Protein AF-A0A2I0P1V4-F1 (afdb_monomer_lite)

Secondary structure (DSSP, 8-state):
-EE---HHHHHSSHHHHHHHTTTTTTPEEEEEHHHHHHHHHHHHTT-HHHHHHHHHHHHHHHHHHTTSSEEEEESPPPP--

Foldseek 3Di:
DEDADDLVVLQPLVVVVCLVVVVQFAYEYEAELQSLLVLVVCVVVVHVSSVSSVVSVVSVVVCVVVNRYHYHYDDDNDDPD

Radius of gyration: 12.59 Å; chains: 1; bounding box: 33×20×35 Å

Sequence (81 aa):
MKLVPDTSVVIDGRITTLIDTGEYNGAQIIIPEAVVAELEAQANQGREIGFSGLTELQELCKLAEKGIISIEFFGERPTLE

Structure (mmCIF, N/CA/C/O backbone):
data_AF-A0A2I0P1V4-F1
#
_entry.id   AF-A0A2I0P1V4-F1
#
loop_
_atom_site.group_PDB
_atom_site.id
_atom_site.type_symbol
_atom_site.label_atom_id
_atom_site.label_alt_id
_atom_site.label_comp_id
_atom_site.label_asym_id
_atom_site.label_entity_id
_atom_site.label_seq_id
_atom_site.pdbx_PDB_ins_code
_atom_site.Cartn_x
_atom_site.Cartn_y
_atom_site.Cartn_z
_atom_site.occupancy
_atom_site.B_iso_or_equiv
_atom_site.auth_seq_id
_atom_site.auth_comp_id
_atom_site.auth_asym_id
_atom_site.auth_atom_i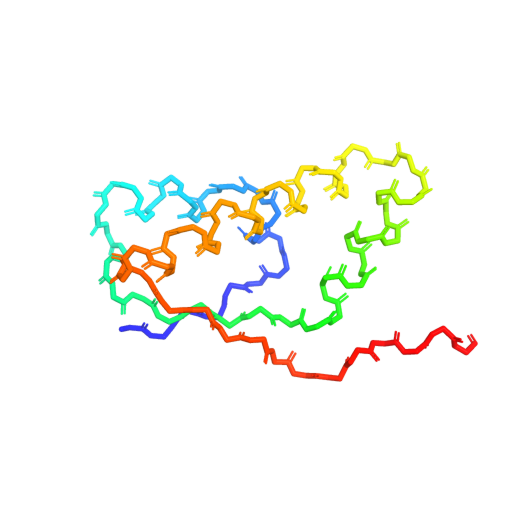d
_atom_site.pdbx_PDB_model_num
ATOM 1 N N . MET A 1 1 ? -18.415 -2.061 2.382 1.00 55.84 1 MET A N 1
ATOM 2 C CA . MET A 1 1 ? -18.538 -1.140 1.225 1.00 55.84 1 MET A CA 1
ATOM 3 C C . MET A 1 1 ? -17.345 -1.406 0.316 1.00 55.84 1 MET A C 1
ATOM 5 O O . MET A 1 1 ? -16.262 -1.600 0.856 1.00 55.84 1 MET A O 1
ATOM 9 N N . LYS A 1 2 ? -17.516 -1.524 -1.007 1.00 55.75 2 LYS A N 1
ATOM 10 C CA . LYS A 1 2 ? -16.380 -1.758 -1.919 1.00 55.75 2 LYS A CA 1
ATOM 11 C C . LYS A 1 2 ? -15.939 -0.424 -2.502 1.00 55.75 2 LYS A C 1
ATOM 13 O O . LYS A 1 2 ? -16.747 0.235 -3.151 1.00 55.75 2 LYS A O 1
ATOM 18 N N . LEU A 1 3 ? -14.700 -0.036 -2.228 1.00 62.59 3 LEU A N 1
ATOM 19 C CA . LEU A 1 3 ? -14.083 1.163 -2.769 1.00 62.59 3 LEU A CA 1
ATOM 20 C C . LEU A 1 3 ? -13.024 0.711 -3.773 1.00 62.59 3 LEU A C 1
ATOM 22 O O . LEU A 1 3 ? -12.078 0.011 -3.417 1.00 62.59 3 LEU A O 1
ATOM 26 N N . VAL A 1 4 ? -13.190 1.099 -5.031 1.00 59.03 4 VAL A N 1
ATOM 27 C CA . VAL A 1 4 ? -12.123 0.991 -6.027 1.00 59.03 4 VAL A CA 1
ATOM 28 C C . VAL A 1 4 ? -11.564 2.398 -6.168 1.00 59.03 4 VAL A C 1
ATOM 30 O O . VAL A 1 4 ? -12.123 3.182 -6.933 1.00 59.03 4 VAL A O 1
ATOM 33 N N . PRO A 1 5 ? -10.581 2.793 -5.345 1.00 59.19 5 PRO A N 1
ATOM 34 C CA . PRO A 1 5 ? -9.968 4.093 -5.517 1.00 59.19 5 PRO A CA 1
ATOM 35 C C . PRO A 1 5 ? -9.200 4.125 -6.837 1.00 59.19 5 PRO A C 1
ATOM 37 O O . PRO A 1 5 ? -8.409 3.228 -7.126 1.00 59.19 5 PRO A O 1
ATOM 40 N N . ASP A 1 6 ? -9.420 5.172 -7.628 1.00 56.06 6 ASP A N 1
ATOM 41 C CA . ASP A 1 6 ? -8.541 5.493 -8.747 1.00 56.06 6 ASP A CA 1
ATOM 42 C C . ASP A 1 6 ? -7.097 5.680 -8.253 1.00 56.06 6 ASP A C 1
ATOM 44 O O . ASP A 1 6 ? -6.856 6.072 -7.106 1.00 56.06 6 ASP A O 1
ATOM 48 N N . THR A 1 7 ? -6.134 5.434 -9.145 1.00 52.09 7 THR A N 1
ATOM 49 C CA . THR A 1 7 ? -4.683 5.642 -8.963 1.00 52.09 7 THR A CA 1
ATOM 50 C C . THR A 1 7 ? -4.363 6.888 -8.146 1.00 52.09 7 THR A C 1
ATOM 52 O O . THR A 1 7 ? -3.584 6.837 -7.201 1.00 52.09 7 THR A O 1
ATOM 55 N N . SER A 1 8 ? -5.010 8.006 -8.466 1.00 51.03 8 SER A N 1
ATOM 56 C CA . SER A 1 8 ? -4.794 9.305 -7.825 1.00 51.03 8 SER A CA 1
ATOM 57 C C . SER A 1 8 ? -5.150 9.321 -6.336 1.00 51.03 8 SER A C 1
ATOM 59 O O . SER A 1 8 ? -4.537 10.047 -5.566 1.00 51.03 8 SER A O 1
ATOM 61 N N . VAL A 1 9 ? -6.137 8.528 -5.916 1.00 55.88 9 VAL A N 1
ATOM 62 C CA . VAL A 1 9 ? -6.676 8.556 -4.549 1.00 55.88 9 VAL A CA 1
ATOM 63 C C . VAL A 1 9 ? -5.816 7.718 -3.590 1.00 55.88 9 VAL A C 1
ATOM 65 O O . VAL A 1 9 ? -5.754 8.026 -2.402 1.00 55.88 9 VAL A O 1
ATOM 68 N N . VAL A 1 10 ? -5.108 6.704 -4.105 1.00 58.47 10 VAL A N 1
ATOM 69 C CA . VAL A 1 10 ? -4.080 5.954 -3.355 1.00 58.47 10 VAL A CA 1
ATOM 70 C C . VAL A 1 10 ? -2.829 6.814 -3.129 1.00 58.47 10 VAL A C 1
ATOM 72 O O . VAL A 1 10 ? -2.179 6.685 -2.099 1.00 58.47 10 VAL A O 1
ATOM 75 N N . ILE A 1 11 ? -2.520 7.712 -4.070 1.00 53.91 11 ILE A N 1
ATOM 76 C CA . ILE A 1 11 ? -1.314 8.557 -4.061 1.00 53.91 11 ILE A CA 1
ATOM 77 C C . ILE A 1 11 ? -1.469 9.802 -3.172 1.00 53.91 11 ILE A C 1
ATOM 79 O O . ILE A 1 11 ? -0.474 10.320 -2.685 1.00 53.91 11 ILE A O 1
ATOM 83 N N . ASP A 1 12 ? -2.691 10.303 -2.969 1.00 56.66 12 ASP A N 1
ATOM 84 C CA . ASP A 1 12 ? -2.924 11.580 -2.270 1.00 56.66 12 ASP A CA 1
ATOM 85 C C . ASP A 1 12 ? -3.024 11.442 -0.735 1.00 56.66 12 ASP A C 1
ATOM 87 O O . ASP A 1 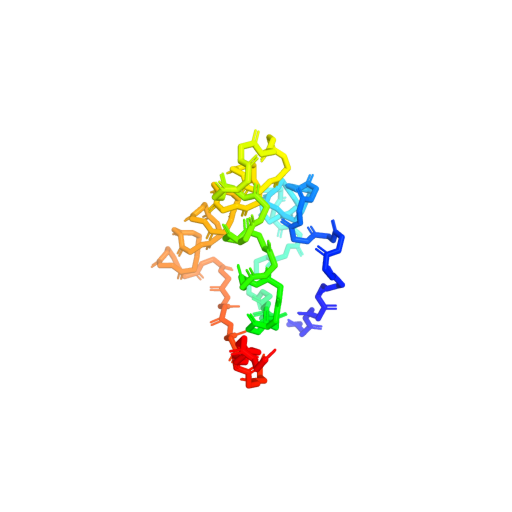12 ? -3.309 12.426 -0.055 1.00 56.66 12 ASP A O 1
ATOM 91 N N . GLY A 1 13 ? -2.915 10.234 -0.167 1.00 58.50 13 GLY A N 1
ATOM 92 C CA . GLY A 1 13 ? -3.007 9.998 1.287 1.00 58.50 13 GLY A CA 1
ATOM 93 C C . GLY A 1 13 ? -4.357 10.319 1.939 1.00 58.50 13 GLY A C 1
ATOM 94 O O . GLY A 1 13 ? -4.593 9.997 3.106 1.00 58.50 13 GLY A O 1
ATOM 95 N N . ARG A 1 14 ? -5.300 10.894 1.184 1.00 63.28 14 ARG A N 1
ATOM 96 C CA . ARG A 1 14 ? -6.644 11.242 1.662 1.00 63.28 14 ARG A CA 1
ATOM 97 C C . ARG A 1 14 ? -7.427 10.030 2.130 1.00 63.28 14 ARG A C 1
ATOM 99 O O . ARG A 1 14 ? -8.186 10.152 3.084 1.00 63.28 14 ARG A O 1
ATOM 106 N N . ILE A 1 15 ? -7.244 8.872 1.492 1.00 64.56 15 ILE A N 1
ATOM 107 C CA . ILE A 1 15 ? -7.903 7.629 1.916 1.00 64.56 15 ILE A CA 1
ATOM 108 C C . ILE A 1 15 ? -7.470 7.266 3.330 1.00 64.56 15 ILE A C 1
ATOM 110 O O . ILE A 1 15 ? -8.313 6.942 4.156 1.00 64.56 15 ILE A O 1
ATOM 114 N N . THR A 1 16 ? -6.179 7.371 3.631 1.00 63.59 16 THR A N 1
ATOM 115 C CA . THR A 1 16 ? -5.618 7.043 4.941 1.00 63.59 16 THR A CA 1
ATOM 116 C C . THR A 1 16 ? -6.233 7.926 6.027 1.00 63.59 16 THR A C 1
ATOM 118 O O . THR A 1 16 ? -6.700 7.411 7.040 1.00 63.59 16 THR A O 1
ATOM 121 N N . THR A 1 17 ? -6.342 9.239 5.781 1.00 65.25 17 THR A N 1
ATOM 122 C CA . THR A 1 17 ? -7.015 10.172 6.703 1.00 65.25 17 THR A CA 1
ATOM 123 C C . THR A 1 17 ? -8.513 9.890 6.838 1.00 65.25 17 THR A C 1
ATOM 125 O O . THR A 1 17 ? -9.042 9.943 7.942 1.00 65.25 17 THR A O 1
ATOM 128 N N . LEU A 1 18 ? -9.203 9.555 5.744 1.00 64.94 18 LEU A N 1
ATOM 129 C CA . LEU A 1 18 ? -10.637 9.237 5.752 1.00 64.94 18 LEU A CA 1
ATOM 130 C C . LEU A 1 18 ? -10.954 7.898 6.451 1.00 64.94 18 LEU A C 1
ATOM 132 O O . LEU A 1 18 ? -12.031 7.723 7.024 1.00 64.94 18 LEU A O 1
ATOM 136 N N . ILE A 1 19 ? -10.030 6.936 6.408 1.00 65.94 19 ILE A N 1
ATOM 137 C CA . ILE A 1 19 ? -10.128 5.690 7.178 1.00 65.94 19 ILE A CA 1
ATOM 138 C C . ILE A 1 19 ? -9.907 5.974 8.664 1.00 65.94 19 ILE A C 1
ATOM 140 O O . ILE A 1 19 ? -10.646 5.440 9.493 1.00 65.94 19 ILE A O 1
ATOM 144 N N . ASP A 1 20 ? -8.927 6.818 8.995 1.00 63.31 20 ASP A N 1
ATOM 145 C CA . ASP A 1 20 ? -8.608 7.194 10.376 1.00 63.31 20 ASP A CA 1
ATOM 146 C C . ASP A 1 20 ? -9.768 7.946 11.053 1.00 63.31 20 ASP A C 1
ATOM 148 O O . ASP A 1 20 ? -10.100 7.667 12.204 1.00 63.31 20 ASP A O 1
ATOM 152 N N . THR A 1 21 ? -10.497 8.792 10.311 1.00 64.06 21 THR A N 1
ATOM 153 C CA . THR A 1 21 ? -11.728 9.441 10.802 1.00 64.06 21 THR A CA 1
ATOM 154 C C . THR A 1 21 ? -12.912 8.482 10.986 1.00 64.06 21 THR A C 1
ATOM 156 O O . THR A 1 21 ? -13.960 8.892 11.488 1.00 64.06 21 THR A O 1
ATOM 159 N N . GLY A 1 22 ? -12.767 7.201 10.631 1.00 62.34 22 GLY A N 1
ATOM 160 C CA . GLY A 1 22 ? -13.745 6.145 10.897 1.00 62.34 22 GLY A CA 1
ATOM 161 C C . GLY A 1 22 ? -14.831 5.976 9.832 1.00 62.34 22 GLY A C 1
ATOM 162 O O . GLY A 1 22 ? -15.629 5.046 9.935 1.00 62.34 22 GLY A O 1
ATOM 163 N N . GLU A 1 23 ? -14.845 6.808 8.787 1.00 60.03 23 GLU A N 1
ATOM 164 C CA . GLU A 1 23 ? -15.869 6.774 7.729 1.00 60.03 23 GLU A CA 1
ATOM 165 C C . GLU A 1 23 ? -15.773 5.523 6.836 1.00 60.03 23 GLU A C 1
ATOM 167 O O . GLU A 1 23 ? -16.773 5.076 6.274 1.00 60.03 23 GLU A O 1
ATOM 172 N N . TYR A 1 24 ? -14.584 4.918 6.745 1.00 63.41 24 TYR A N 1
ATOM 173 C CA . TYR A 1 24 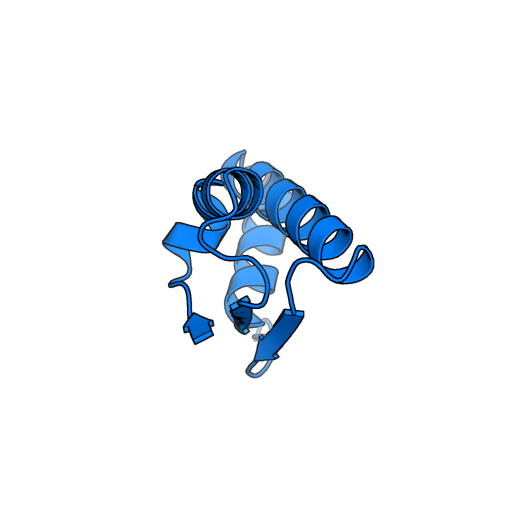? -14.297 3.780 5.861 1.00 63.41 24 TYR A CA 1
ATOM 174 C C . TYR A 1 24 ? -13.893 2.498 6.610 1.00 63.41 24 TYR A C 1
ATOM 176 O O . TYR A 1 24 ? -13.289 1.600 6.021 1.00 63.41 24 TYR A O 1
ATOM 184 N N . ASN A 1 25 ? -14.242 2.371 7.895 1.00 65.69 25 ASN A N 1
ATOM 185 C CA . ASN A 1 25 ? -14.025 1.130 8.650 1.00 65.69 25 ASN A CA 1
ATOM 186 C C . ASN A 1 25 ? -14.779 -0.046 7.987 1.00 65.69 25 ASN A C 1
ATOM 188 O O . ASN A 1 25 ? -15.996 0.001 7.800 1.00 65.69 25 ASN A O 1
ATOM 192 N N . GLY A 1 26 ? -14.056 -1.098 7.600 1.00 68.19 26 GLY A N 1
ATOM 193 C CA . GLY A 1 26 ? -14.584 -2.240 6.846 1.00 68.19 26 GLY A CA 1
ATOM 194 C C . GLY A 1 26 ? -14.720 -2.003 5.335 1.00 68.19 26 GLY A C 1
ATOM 195 O O . GLY A 1 26 ? -15.465 -2.720 4.655 1.00 68.19 26 GLY A O 1
ATOM 196 N N . ALA A 1 27 ? -14.048 -0.988 4.786 1.00 72.25 27 ALA A N 1
ATOM 197 C CA . ALA A 1 27 ? -13.937 -0.817 3.343 1.00 72.25 27 ALA A CA 1
ATOM 198 C C . ALA A 1 27 ? -12.960 -1.839 2.743 1.00 72.25 27 ALA A C 1
ATOM 200 O O . ALA A 1 27 ? -11.878 -2.085 3.279 1.00 72.25 27 ALA A O 1
ATOM 201 N N . GLN A 1 28 ? -13.349 -2.414 1.605 1.00 74.25 28 GLN A N 1
ATOM 202 C CA . GLN A 1 28 ? -12.442 -3.185 0.759 1.00 74.25 28 GLN A CA 1
ATOM 203 C C . GLN A 1 28 ? -11.854 -2.239 -0.286 1.00 74.25 28 GLN A C 1
ATOM 205 O O . GLN A 1 28 ? -12.611 -1.653 -1.060 1.00 74.25 28 GLN A O 1
ATOM 210 N N . ILE A 1 29 ? -10.534 -2.099 -0.268 1.00 76.94 29 ILE A N 1
ATOM 211 C CA . ILE A 1 29 ? -9.715 -1.273 -1.147 1.00 76.94 29 ILE A CA 1
ATOM 212 C C . ILE A 1 29 ? -9.084 -2.183 -2.186 1.00 76.94 29 ILE A C 1
ATOM 214 O O . ILE A 1 29 ? -8.364 -3.116 -1.840 1.00 76.94 29 ILE A O 1
ATOM 218 N N . ILE A 1 30 ? -9.343 -1.896 -3.455 1.00 78.62 30 ILE A N 1
ATOM 219 C CA . ILE A 1 30 ? -8.760 -2.646 -4.562 1.00 78.62 30 ILE A CA 1
ATOM 220 C C . ILE A 1 30 ? -7.670 -1.788 -5.202 1.00 78.62 30 ILE A C 1
ATOM 222 O O . ILE A 1 30 ? -7.966 -0.713 -5.719 1.00 78.62 30 ILE A O 1
ATOM 226 N N . ILE A 1 31 ? -6.423 -2.251 -5.142 1.00 77.62 31 ILE A N 1
ATOM 227 C CA . ILE A 1 31 ? -5.250 -1.542 -5.661 1.00 77.62 31 ILE A CA 1
ATOM 228 C C . ILE A 1 31 ? -4.772 -2.246 -6.930 1.00 77.62 31 ILE A C 1
ATOM 230 O O . ILE A 1 31 ? -4.406 -3.420 -6.864 1.00 77.62 31 ILE A O 1
ATOM 234 N N . PRO A 1 32 ? -4.741 -1.575 -8.091 1.00 81.00 32 PRO A N 1
ATOM 235 C CA . PRO A 1 32 ? -4.234 -2.212 -9.292 1.00 81.00 32 PRO A CA 1
ATOM 236 C C . PRO A 1 32 ? -2.712 -2.438 -9.226 1.00 81.00 32 PRO A C 1
ATOM 238 O O . PRO A 1 32 ? -1.969 -1.517 -8.886 1.00 81.00 32 PRO A O 1
ATOM 241 N N . GLU A 1 33 ? -2.227 -3.620 -9.619 1.00 82.25 33 GLU A N 1
ATOM 242 C CA . GLU A 1 33 ? -0.782 -3.948 -9.675 1.00 82.25 33 GLU A CA 1
ATOM 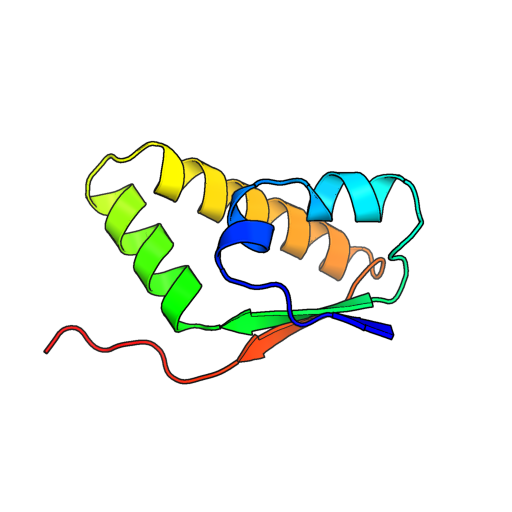243 C C . GLU A 1 33 ? 0.004 -2.971 -10.573 1.00 82.25 33 GLU A C 1
ATOM 245 O O . GLU A 1 33 ? 1.159 -2.642 -10.300 1.00 82.25 33 GLU A O 1
ATOM 250 N N . ALA A 1 34 ? -0.640 -2.435 -11.615 1.00 81.81 34 ALA A N 1
ATOM 251 C CA . ALA A 1 34 ? -0.063 -1.410 -12.481 1.00 81.81 34 ALA A CA 1
ATOM 252 C C . ALA A 1 34 ? 0.301 -0.114 -11.737 1.00 81.81 34 ALA A C 1
ATOM 254 O O . ALA A 1 34 ? 1.303 0.516 -12.067 1.00 81.81 34 ALA A O 1
ATOM 255 N N . VAL A 1 35 ? -0.467 0.256 -10.707 1.00 79.56 35 VAL A N 1
ATOM 256 C CA . VAL A 1 35 ? -0.204 1.454 -9.889 1.00 79.56 35 VAL A CA 1
ATOM 257 C C . VAL A 1 35 ? 1.032 1.259 -9.033 1.00 79.56 35 VAL A C 1
ATOM 259 O O . VAL A 1 35 ? 1.858 2.159 -8.923 1.00 79.56 35 VAL A O 1
ATOM 262 N N . VAL A 1 36 ? 1.169 0.071 -8.441 1.00 82.75 36 VAL A N 1
ATOM 263 C CA . VAL A 1 36 ? 2.329 -0.279 -7.617 1.00 82.75 36 VAL A CA 1
ATOM 264 C C . VAL A 1 36 ? 3.594 -0.216 -8.468 1.00 82.75 36 VAL A C 1
ATOM 266 O O . VAL A 1 36 ? 4.550 0.458 -8.094 1.00 82.75 36 VAL A O 1
ATOM 269 N N . ALA A 1 37 ? 3.564 -0.828 -9.655 1.00 85.00 37 ALA A N 1
ATOM 270 C CA . ALA A 1 37 ? 4.687 -0.802 -10.585 1.00 85.00 37 ALA A CA 1
ATOM 271 C C . ALA A 1 37 ? 5.031 0.621 -11.061 1.00 85.00 37 ALA A C 1
ATOM 273 O O . ALA A 1 37 ? 6.209 0.968 -11.157 1.00 85.00 37 ALA A O 1
ATOM 274 N N . GLU A 1 38 ? 4.027 1.464 -11.324 1.00 83.88 38 GLU A N 1
ATOM 275 C CA . GLU A 1 38 ? 4.250 2.871 -11.659 1.00 83.88 38 GLU A CA 1
ATOM 276 C C . GLU A 1 38 ? 4.919 3.613 -10.496 1.00 83.88 38 GLU A C 1
ATOM 278 O O . GLU A 1 38 ? 5.949 4.252 -10.701 1.00 83.88 38 GLU A O 1
ATOM 283 N N . LEU A 1 39 ? 4.408 3.478 -9.270 1.00 85.94 39 LEU A N 1
ATOM 284 C CA . LEU A 1 39 ? 4.979 4.108 -8.077 1.00 85.94 39 LEU A CA 1
ATOM 285 C C . LEU A 1 39 ? 6.419 3.664 -7.809 1.00 85.94 39 LEU A C 1
ATOM 287 O O . LEU A 1 39 ? 7.280 4.510 -7.562 1.00 85.94 39 LEU A O 1
ATOM 291 N N . GLU A 1 40 ? 6.707 2.369 -7.932 1.00 86.88 40 GLU A N 1
ATOM 292 C CA . GLU A 1 40 ? 8.067 1.832 -7.857 1.00 86.88 40 GLU A CA 1
ATOM 293 C C . GLU A 1 40 ? 8.964 2.420 -8.949 1.00 86.88 40 GLU A C 1
ATOM 295 O O . GLU A 1 40 ? 10.098 2.813 -8.673 1.00 86.88 40 GLU A O 1
ATOM 300 N N . ALA A 1 41 ? 8.478 2.530 -10.188 1.00 88.44 41 ALA A N 1
ATOM 301 C CA . ALA A 1 41 ? 9.239 3.122 -11.283 1.00 88.44 41 ALA A CA 1
ATOM 302 C C . ALA A 1 41 ? 9.514 4.616 -11.050 1.00 88.44 41 ALA A C 1
ATOM 304 O O . ALA A 1 41 ? 10.621 5.082 -11.325 1.00 88.44 41 ALA A O 1
ATOM 305 N N . GLN A 1 42 ? 8.543 5.370 -10.524 1.00 88.12 42 GLN A N 1
ATOM 306 C CA . GLN A 1 42 ? 8.711 6.782 -10.166 1.00 88.12 42 GLN A CA 1
ATOM 307 C C . GLN A 1 42 ? 9.708 6.944 -9.005 1.00 88.12 42 GLN A C 1
ATOM 309 O O . GLN A 1 42 ? 10.581 7.811 -9.072 1.00 88.12 42 GLN A O 1
ATOM 314 N N . ALA A 1 43 ? 9.627 6.091 -7.979 1.00 87.81 43 ALA A N 1
ATOM 315 C CA . ALA A 1 43 ? 10.548 6.091 -6.842 1.00 87.81 43 ALA A CA 1
ATOM 316 C C . ALA A 1 43 ? 11.977 5.733 -7.278 1.00 87.81 43 ALA A C 1
ATOM 318 O O . ALA A 1 43 ? 12.928 6.428 -6.926 1.00 87.81 43 ALA A O 1
ATOM 319 N N . ASN A 1 44 ? 12.129 4.720 -8.136 1.00 87.50 44 ASN A N 1
ATOM 320 C CA . ASN A 1 44 ? 13.413 4.352 -8.737 1.00 87.50 44 ASN A CA 1
ATOM 321 C C . ASN A 1 44 ? 13.997 5.472 -9.613 1.00 87.50 44 ASN A C 1
ATOM 323 O O . ASN A 1 44 ? 15.213 5.623 -9.691 1.00 87.50 44 ASN A O 1
ATOM 327 N N . GLN A 1 45 ? 13.148 6.289 -10.240 1.00 89.75 45 GLN A N 1
ATOM 328 C CA . GLN A 1 45 ? 13.558 7.494 -10.969 1.00 89.75 45 GLN A CA 1
ATOM 329 C C . GLN A 1 45 ? 13.884 8.690 -10.056 1.00 89.75 45 GLN A C 1
ATOM 331 O O . GLN A 1 45 ? 14.229 9.760 -10.557 1.00 89.75 45 GLN A O 1
ATOM 336 N N . GLY A 1 46 ? 13.775 8.543 -8.732 1.00 88.19 46 GLY A N 1
ATOM 337 C CA . GLY A 1 46 ? 14.051 9.610 -7.772 1.00 88.19 46 GLY A CA 1
ATOM 338 C C . GLY A 1 46 ? 12.931 10.645 -7.645 1.00 88.19 46 GLY A C 1
ATOM 339 O O . GLY A 1 46 ? 13.177 11.742 -7.150 1.00 88.19 46 GLY A O 1
ATOM 340 N N . ARG A 1 47 ? 11.709 10.342 -8.105 1.00 87.06 47 ARG A N 1
ATOM 341 C CA . ARG A 1 47 ? 10.566 11.254 -7.976 1.00 87.06 47 ARG A CA 1
ATOM 342 C C . ARG A 1 47 ? 9.889 11.076 -6.622 1.00 87.06 47 ARG A C 1
ATOM 344 O O . ARG A 1 47 ? 9.485 9.971 -6.265 1.00 87.06 47 ARG A O 1
ATOM 351 N N . GLU A 1 48 ? 9.690 12.186 -5.916 1.00 85.19 48 GLU A N 1
ATOM 352 C CA . GLU A 1 48 ? 9.066 12.225 -4.584 1.00 85.19 48 GLU A CA 1
ATOM 353 C C . GLU A 1 48 ? 7.681 11.565 -4.563 1.00 85.19 48 GLU A C 1
ATOM 355 O O . GLU A 1 48 ? 7.370 10.833 -3.631 1.00 85.19 48 GLU A O 1
ATOM 360 N N . ILE A 1 49 ? 6.896 11.714 -5.637 1.00 80.12 49 ILE A N 1
ATOM 361 C CA . ILE A 1 49 ? 5.560 11.107 -5.750 1.00 80.12 49 ILE A CA 1
ATOM 362 C C . ILE A 1 49 ? 5.574 9.577 -5.623 1.00 80.12 49 ILE A C 1
ATOM 364 O O . ILE A 1 49 ? 4.647 9.001 -5.061 1.00 80.12 49 ILE A O 1
ATOM 368 N N . GLY A 1 50 ? 6.630 8.914 -6.109 1.00 84.56 50 GLY A N 1
ATOM 369 C CA . GLY A 1 50 ? 6.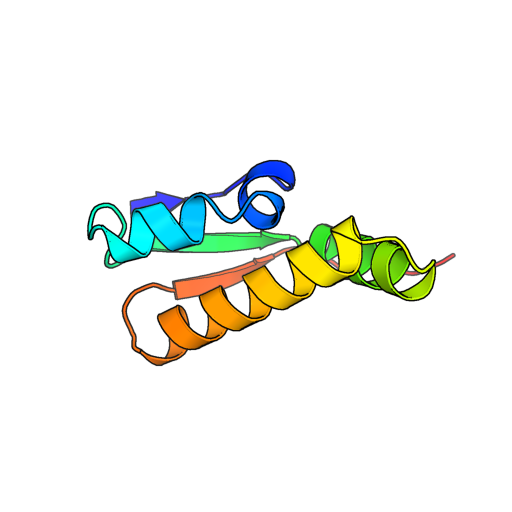761 7.463 -6.010 1.00 84.56 50 GLY A CA 1
ATOM 370 C C . GLY A 1 50 ? 7.036 7.032 -4.575 1.00 84.56 50 GLY A C 1
ATOM 371 O O . GLY A 1 50 ? 6.418 6.099 -4.072 1.00 84.56 50 GLY A O 1
ATOM 372 N N . PHE A 1 51 ? 7.918 7.762 -3.889 1.00 86.19 51 PHE A N 1
ATOM 373 C CA . PHE A 1 51 ? 8.219 7.522 -2.478 1.00 86.19 51 PHE A CA 1
ATOM 374 C C . PHE A 1 51 ? 7.011 7.787 -1.576 1.00 86.19 51 PHE A C 1
ATOM 376 O O . PHE A 1 51 ? 6.726 6.971 -0.696 1.00 86.19 51 PHE A O 1
ATOM 383 N N . SER A 1 52 ? 6.282 8.885 -1.805 1.00 83.06 52 SER A N 1
ATOM 384 C CA . SER A 1 52 ? 5.049 9.196 -1.076 1.00 83.06 52 SER A CA 1
ATOM 385 C C . SER A 1 52 ? 4.001 8.103 -1.277 1.00 83.06 52 SER A C 1
ATOM 387 O O . SER A 1 52 ? 3.531 7.541 -0.292 1.00 83.06 52 SER A O 1
ATOM 389 N N . GLY A 1 53 ? 3.723 7.699 -2.522 1.00 82.56 53 GLY A N 1
ATOM 390 C CA . GLY A 1 53 ? 2.731 6.656 -2.796 1.00 82.56 53 GLY A CA 1
ATOM 391 C C . GLY A 1 53 ? 3.095 5.283 -2.215 1.00 82.56 53 GLY A C 1
ATOM 392 O O . GLY A 1 53 ? 2.223 4.595 -1.687 1.00 82.56 53 GLY A O 1
ATOM 393 N N . LEU A 1 54 ? 4.375 4.887 -2.244 1.00 83.94 54 LEU A N 1
ATOM 394 C CA . LEU A 1 54 ? 4.841 3.650 -1.596 1.00 83.94 54 LEU A CA 1
ATOM 395 C C . LEU A 1 54 ? 4.702 3.705 -0.069 1.00 83.94 54 LEU A C 1
ATOM 397 O O . LEU A 1 54 ? 4.319 2.713 0.552 1.00 83.94 54 LEU A O 1
ATOM 401 N N . THR A 1 55 ? 4.982 4.863 0.534 1.00 85.12 55 THR A N 1
ATOM 402 C CA . THR A 1 55 ? 4.809 5.076 1.980 1.00 85.12 55 THR A CA 1
ATOM 403 C C . THR A 1 55 ? 3.333 4.979 2.368 1.00 85.12 55 THR A C 1
ATOM 405 O O . THR A 1 55 ? 2.999 4.296 3.337 1.00 85.12 55 THR A O 1
ATOM 408 N N . GLU A 1 56 ? 2.446 5.580 1.573 1.00 81.50 56 GLU A N 1
ATOM 409 C CA . GLU A 1 56 ? 0.993 5.507 1.749 1.00 81.50 56 GLU A CA 1
ATOM 410 C C . GLU A 1 56 ? 0.481 4.063 1.676 1.00 81.50 56 GLU A C 1
ATOM 412 O O . GLU A 1 56 ? -0.269 3.612 2.543 1.00 81.50 56 GLU A O 1
ATOM 417 N N . LEU A 1 57 ? 0.932 3.311 0.665 1.00 81.75 57 LEU A N 1
ATOM 418 C CA . LEU A 1 57 ? 0.649 1.883 0.503 1.00 81.75 57 LEU A CA 1
ATOM 419 C C . LEU A 1 57 ? 1.049 1.086 1.748 1.00 81.75 57 LEU A C 1
ATOM 421 O O . LEU A 1 57 ? 0.310 0.205 2.193 1.00 81.75 57 LEU A O 1
ATOM 425 N N . GLN A 1 58 ? 2.198 1.418 2.335 1.00 84.81 58 GLN A N 1
ATOM 426 C CA . GLN A 1 58 ? 2.684 0.779 3.550 1.00 84.81 58 GLN A CA 1
ATOM 427 C C . GLN A 1 58 ? 1.786 1.080 4.762 1.00 84.81 58 GLN A C 1
ATOM 429 O O . GLN A 1 58 ? 1.499 0.177 5.550 1.00 84.81 58 GLN A O 1
ATOM 434 N N . GLU A 1 59 ? 1.318 2.321 4.914 1.00 83.69 59 GLU A N 1
ATOM 435 C CA . GLU A 1 59 ? 0.376 2.705 5.975 1.00 83.69 59 GLU A CA 1
ATOM 436 C C . GLU A 1 59 ? -0.993 2.038 5.797 1.00 83.69 59 GLU A C 1
ATOM 438 O O . GLU A 1 59 ? -1.541 1.492 6.757 1.00 83.69 59 GLU A O 1
ATOM 443 N N . LEU A 1 60 ? -1.513 1.985 4.567 1.00 78.81 60 LEU A N 1
ATOM 444 C CA . LEU A 1 60 ? -2.735 1.246 4.248 1.00 78.81 60 LEU A CA 1
ATOM 445 C C . LEU A 1 60 ? -2.592 -0.232 4.632 1.00 78.81 60 LEU A C 1
ATOM 447 O O . LEU A 1 60 ? -3.480 -0.786 5.282 1.00 78.81 60 LEU A O 1
ATOM 451 N N . CYS A 1 61 ? -1.461 -0.864 4.309 1.00 82.19 61 CYS A N 1
ATOM 452 C CA . CYS A 1 61 ? -1.202 -2.257 4.669 1.00 82.19 61 CYS A CA 1
ATOM 453 C C . CYS A 1 61 ? -1.251 -2.474 6.191 1.00 82.19 61 CYS A C 1
ATOM 455 O O . CYS A 1 61 ? -1.931 -3.386 6.658 1.00 82.19 61 CYS A O 1
ATOM 457 N N . LYS A 1 62 ? -0.666 -1.565 6.984 1.00 85.56 62 LYS A N 1
ATOM 458 C CA . LYS A 1 62 ? -0.768 -1.610 8.456 1.00 85.56 62 LYS A CA 1
ATOM 459 C C . LYS A 1 62 ? -2.210 -1.480 8.950 1.00 85.56 62 LYS A C 1
ATOM 461 O O . LYS A 1 62 ? -2.579 -2.111 9.940 1.00 85.56 62 LYS A O 1
ATOM 466 N N . LEU A 1 63 ? -3.031 -0.644 8.312 1.00 82.06 63 LEU A N 1
ATOM 467 C CA . LEU A 1 63 ? -4.455 -0.518 8.649 1.00 82.06 63 LEU A CA 1
ATOM 468 C C . LEU A 1 63 ? -5.226 -1.801 8.303 1.00 82.06 63 LEU A C 1
ATOM 470 O O . LEU A 1 63 ? -6.115 -2.204 9.057 1.00 82.06 63 LEU A O 1
ATOM 474 N N . ALA A 1 64 ? -4.857 -2.466 7.208 1.00 81.44 64 ALA A N 1
ATOM 475 C CA . ALA A 1 64 ? -5.418 -3.757 6.836 1.00 81.44 64 ALA A CA 1
ATOM 476 C C . ALA A 1 64 ? -5.014 -4.870 7.814 1.00 81.44 64 ALA A C 1
ATOM 478 O O . ALA A 1 64 ? -5.869 -5.639 8.246 1.00 81.44 64 ALA A O 1
ATOM 479 N N . GLU A 1 65 ? -3.752 -4.903 8.255 1.00 84.62 65 GLU A N 1
ATOM 480 C CA . GLU A 1 65 ? -3.278 -5.828 9.296 1.00 84.62 65 GLU A CA 1
ATOM 481 C C . GLU A 1 65 ? -4.000 -5.623 10.634 1.00 84.62 65 GLU A C 1
ATOM 483 O O . GLU A 1 65 ? -4.288 -6.583 11.348 1.00 84.62 65 GLU A O 1
ATOM 488 N N . LYS A 1 66 ? -4.353 -4.376 10.963 1.00 84.38 66 LYS A N 1
ATOM 489 C CA . LYS A 1 66 ? -5.179 -4.045 12.136 1.00 84.38 66 LYS A CA 1
ATOM 490 C C . LYS A 1 66 ? -6.651 -4.461 11.983 1.00 84.38 66 LYS A C 1
ATOM 492 O O . LYS A 1 66 ? -7.412 -4.310 12.935 1.00 84.38 66 LYS A O 1
ATOM 497 N N . GLY A 1 67 ? -7.065 -4.956 10.814 1.00 81.38 67 GLY A N 1
ATOM 498 C CA . GLY A 1 67 ? -8.446 -5.349 10.521 1.00 81.38 67 GLY A CA 1
ATOM 499 C C . GLY A 1 67 ? -9.404 -4.173 10.325 1.00 81.38 67 GLY A C 1
ATOM 500 O O . GLY A 1 67 ? -10.617 -4.364 10.366 1.00 81.38 67 GLY A O 1
ATOM 501 N N . ILE A 1 68 ? -8.876 -2.960 10.128 1.00 81.38 68 ILE A N 1
ATOM 502 C CA . ILE A 1 68 ? -9.674 -1.739 9.933 1.00 81.38 68 ILE A CA 1
ATOM 503 C C . ILE A 1 68 ? -10.221 -1.693 8.501 1.00 81.38 68 ILE A C 1
ATOM 505 O O . ILE A 1 68 ? -11.356 -1.278 8.277 1.00 81.38 68 ILE A O 1
ATOM 509 N N . ILE A 1 69 ? -9.426 -2.141 7.530 1.00 81.94 69 ILE A N 1
ATOM 510 C CA . ILE A 1 69 ? -9.772 -2.210 6.103 1.00 81.94 69 ILE A CA 1
ATOM 511 C C . ILE A 1 69 ? -9.320 -3.547 5.507 1.00 81.94 69 ILE A C 1
ATOM 513 O O . ILE A 1 69 ? -8.603 -4.314 6.142 1.00 81.94 69 ILE A O 1
ATOM 517 N N . SER A 1 70 ? -9.724 -3.841 4.276 1.00 78.94 70 SER A N 1
ATOM 518 C CA . SER A 1 70 ? -9.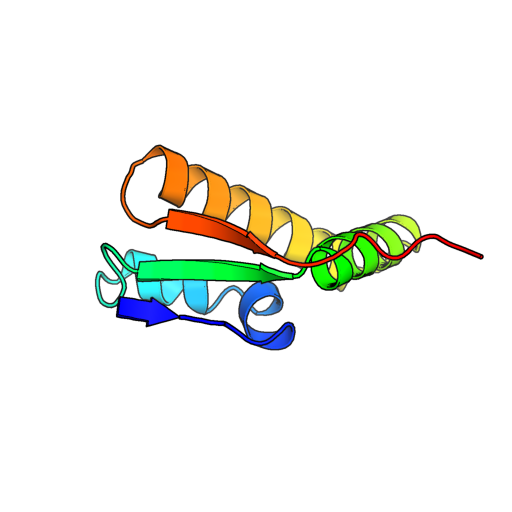193 -4.970 3.503 1.00 78.94 70 SER A CA 1
ATOM 519 C C . SER A 1 70 ? -8.556 -4.454 2.226 1.00 78.94 70 SER A C 1
ATOM 521 O O . SER A 1 70 ? -9.182 -3.669 1.525 1.00 78.94 70 SER A O 1
ATOM 523 N N . ILE A 1 71 ? -7.336 -4.889 1.918 1.00 81.19 71 ILE A N 1
ATOM 524 C CA . ILE A 1 71 ? -6.635 -4.517 0.685 1.00 81.19 71 ILE A CA 1
ATOM 525 C C . ILE A 1 71 ? -6.570 -5.734 -0.221 1.00 81.19 71 ILE A C 1
ATOM 527 O O . ILE A 1 71 ? -6.208 -6.823 0.217 1.00 81.19 71 ILE A O 1
ATOM 531 N N . GLU A 1 72 ? -6.917 -5.535 -1.482 1.00 83.12 72 GLU A N 1
ATOM 532 C CA . GLU A 1 72 ? -6.850 -6.544 -2.526 1.00 83.12 72 GLU A CA 1
ATOM 533 C C . GLU A 1 72 ? -6.074 -5.970 -3.708 1.00 83.12 72 GLU A C 1
ATOM 535 O O . GLU A 1 72 ? -6.428 -4.920 -4.242 1.00 83.12 72 GLU A O 1
ATOM 540 N N . PHE A 1 73 ? -5.002 -6.645 -4.107 1.00 83.12 73 PHE A N 1
ATOM 541 C CA . PHE A 1 73 ? -4.249 -6.264 -5.294 1.00 83.12 73 PHE A CA 1
ATOM 542 C C . PHE A 1 73 ? -4.908 -6.893 -6.520 1.00 83.12 73 PHE A C 1
ATOM 544 O O . PHE A 1 73 ? -5.166 -8.097 -6.536 1.00 83.12 73 PHE A O 1
ATOM 551 N N . PHE A 1 74 ? -5.220 -6.081 -7.528 1.00 81.62 74 PHE A N 1
ATOM 552 C CA . PHE A 1 74 ? -5.964 -6.515 -8.709 1.00 81.62 74 PHE A CA 1
ATOM 553 C C . PHE A 1 74 ? -5.202 -6.248 -10.005 1.00 81.62 74 PHE A C 1
ATOM 555 O O . PHE A 1 74 ? -4.582 -5.205 -10.188 1.00 81.62 74 PHE A O 1
ATOM 562 N N . GLY A 1 75 ? -5.316 -7.171 -10.954 1.00 75.81 75 GLY A N 1
ATOM 563 C CA . GLY A 1 75 ? -4.704 -7.044 -12.270 1.00 75.81 75 GLY A CA 1
ATOM 564 C C . GLY A 1 75 ? -3.319 -7.672 -12.367 1.00 75.81 75 GLY A C 1
ATOM 565 O O . GLY A 1 75 ? -2.821 -8.315 -11.447 1.00 75.81 75 GLY A O 1
ATOM 566 N N . GLU A 1 76 ? -2.742 -7.520 -13.548 1.00 72.31 76 GLU A N 1
ATOM 567 C CA . GLU A 1 76 ? -1.457 -8.084 -13.941 1.00 72.31 76 GLU A CA 1
ATOM 568 C C . GLU A 1 76 ? -0.374 -7.020 -13.772 1.00 72.31 76 GLU A C 1
ATOM 570 O O . GLU A 1 76 ? -0.553 -5.858 -14.149 1.00 72.31 76 GLU A O 1
ATOM 575 N N . ARG A 1 77 ? 0.754 -7.410 -13.172 1.00 72.44 77 ARG A N 1
ATOM 576 C CA . ARG A 1 77 ? 1.896 -6.514 -13.017 1.00 72.44 77 ARG A CA 1
ATOM 577 C C . ARG A 1 77 ? 2.445 -6.190 -14.407 1.00 72.44 77 ARG A C 1
ATOM 579 O O . ARG A 1 77 ? 2.813 -7.129 -15.116 1.00 72.44 77 ARG A O 1
ATOM 586 N N . PRO A 1 78 ? 2.503 -4.909 -14.815 1.00 68.31 78 PRO A N 1
ATOM 587 C CA . PRO A 1 78 ? 2.996 -4.551 -16.133 1.00 68.31 78 PRO A CA 1
ATOM 588 C C . PRO A 1 78 ? 4.447 -5.010 -16.243 1.00 68.31 78 PRO A C 1
ATOM 590 O O . PRO A 1 78 ? 5.309 -4.619 -15.453 1.00 68.31 78 PRO A O 1
ATOM 593 N N . THR A 1 79 ? 4.707 -5.889 -17.201 1.00 64.25 79 THR A N 1
ATOM 594 C CA . THR A 1 79 ? 6.060 -6.293 -17.556 1.00 64.25 79 THR A CA 1
ATOM 595 C C . THR A 1 79 ? 6.684 -5.172 -18.377 1.00 64.25 79 THR A C 1
ATOM 597 O O . THR A 1 79 ? 6.068 -4.682 -19.321 1.00 64.25 79 THR A O 1
ATOM 600 N N . LEU A 1 80 ? 7.892 -4.739 -18.010 1.00 58.62 80 LEU A N 1
ATOM 601 C CA . LEU A 1 80 ? 8.719 -3.915 -18.892 1.00 58.62 80 LEU A CA 1
ATOM 602 C C . LEU A 1 80 ? 9.103 -4.772 -20.111 1.00 58.62 80 LEU A C 1
ATOM 604 O O . LEU A 1 80 ? 10.072 -5.527 -20.036 1.00 58.62 80 LEU A O 1
ATOM 608 N N . GLU A 1 81 ? 8.321 -4.706 -21.188 1.00 48.44 81 GLU A N 1
ATOM 609 C CA . GLU A 1 81 ? 8.772 -5.079 -22.540 1.00 48.44 81 GLU A CA 1
ATOM 610 C C . GLU A 1 81 ? 9.477 -3.903 -23.226 1.00 48.44 81 GLU A C 1
ATOM 612 O O . GLU A 1 81 ? 9.047 -2.741 -23.023 1.00 48.44 81 GLU A O 1
#

pLDDT: mean 74.19, std 11.56, range [48.44, 89.75]